Protein AF-A0A225VC18-F1 (afdb_monomer_lite)

Secondary structure (DSSP, 8-state):
--HHHHHHHS---TTS----SS-TTSPPPGGGS-GGG--HHHHHHHHHT-GGGGGTSTTS----PPPTT--HHHHHHHHHHHHHHHHTHHHHHHHHS-----HHHHHH-HHHHHHHHHHHHHHHHHHHHHHHHHHHHHHHHHH-

Organism: NCBI:txid4795

pLDDT: mean 78.12, std 17.64, range [40.78, 97.06]

Sequence (144 aa):
MTLEVLSRALPFRPEWIFPSHVPLVASPRSEQYCSHLITGQNVRDLMAALPWNVLTGANIPEPMSFEITVDGCLGFLIERYSAVVFQDLIAYWESTHRFPISPALIRSDPFLALFVVERKNRRSHAGARWKQILRLFLIAMREG

Structure (mmCIF, N/CA/C/O backbone):
data_AF-A0A225VC18-F1
#
_entry.id   AF-A0A225VC18-F1
#
loop_
_atom_site.group_PDB
_atom_site.id
_atom_site.type_symbol
_atom_site.label_atom_id
_atom_site.label_alt_id
_atom_site.label_comp_id
_atom_site.label_asym_id
_atom_site.label_entity_id
_atom_site.label_seq_id
_atom_site.pdbx_PDB_ins_code
_atom_site.Cartn_x
_atom_site.Cartn_y
_atom_site.Cartn_z
_atom_site.occupancy
_atom_site.B_iso_or_equiv
_atom_site.auth_seq_id
_atom_site.auth_comp_id
_atom_site.auth_asym_id
_atom_site.auth_atom_id
_atom_site.pdbx_PDB_model_num
ATOM 1 N N . MET A 1 1 ? 8.026 -9.725 25.361 1.00 40.97 1 MET A N 1
ATOM 2 C CA . MET A 1 1 ? 7.043 -10.824 25.305 1.00 40.97 1 MET A CA 1
ATOM 3 C C . MET A 1 1 ? 6.577 -10.911 23.863 1.00 40.97 1 MET A C 1
ATOM 5 O O . MET A 1 1 ? 5.859 -10.035 23.401 1.00 40.97 1 MET A O 1
ATOM 9 N N . THR A 1 2 ? 7.190 -11.804 23.097 1.00 47.00 2 THR A N 1
ATOM 10 C CA . THR A 1 2 ? 7.112 -11.854 21.633 1.00 47.00 2 THR A CA 1
ATOM 11 C C . THR A 1 2 ? 5.828 -12.549 21.179 1.00 47.00 2 THR A C 1
ATOM 13 O O . THR A 1 2 ? 5.343 -13.456 21.850 1.00 47.00 2 THR A O 1
ATOM 16 N N . LEU A 1 3 ? 5.294 -12.123 20.028 1.00 44.78 3 LEU A N 1
ATOM 17 C CA . LEU A 1 3 ? 4.114 -12.671 19.333 1.00 44.78 3 LEU A CA 1
ATOM 18 C C . LEU A 1 3 ? 4.035 -14.215 19.297 1.00 44.78 3 LEU A C 1
ATOM 20 O O . LEU A 1 3 ? 2.941 -14.762 19.208 1.00 44.78 3 LEU A O 1
ATOM 24 N N . GLU A 1 4 ? 5.168 -14.911 19.416 1.00 48.09 4 GLU A N 1
ATOM 25 C CA . GLU A 1 4 ? 5.269 -16.376 19.473 1.00 48.09 4 GLU A CA 1
ATOM 26 C C . GLU A 1 4 ? 4.543 -17.034 20.655 1.00 48.09 4 GLU A C 1
ATOM 28 O O . GLU A 1 4 ? 4.103 -18.175 20.544 1.00 48.09 4 GLU A O 1
ATOM 33 N N . VAL A 1 5 ? 4.411 -16.349 21.795 1.00 53.72 5 VAL A N 1
ATOM 34 C CA . VAL A 1 5 ? 3.699 -16.921 22.954 1.00 53.72 5 VAL A CA 1
ATOM 35 C C . VAL A 1 5 ? 2.191 -16.915 22.703 1.00 53.72 5 VAL A C 1
ATOM 37 O O . VAL A 1 5 ? 1.502 -17.893 22.984 1.00 53.72 5 VAL A O 1
ATOM 40 N N . LEU A 1 6 ? 1.684 -15.832 22.110 1.00 49.22 6 LEU A N 1
ATOM 41 C CA . LEU A 1 6 ? 0.267 -15.690 21.783 1.00 49.22 6 LEU A CA 1
ATOM 42 C C . LEU A 1 6 ? -0.132 -16.575 20.597 1.00 49.22 6 LEU A C 1
ATOM 44 O O . LEU A 1 6 ? -1.260 -17.060 20.578 1.00 49.22 6 LEU A O 1
ATOM 48 N N . SER A 1 7 ? 0.795 -16.854 19.666 1.00 54.16 7 SER A N 1
ATOM 49 C CA . SER A 1 7 ? 0.528 -17.686 18.485 1.00 54.16 7 SER A CA 1
ATOM 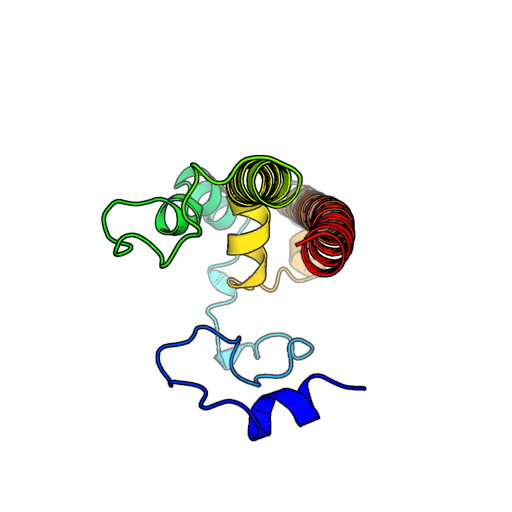50 C C . SER A 1 7 ? 0.221 -19.161 18.796 1.00 54.16 7 SER A C 1
ATOM 52 O O . SER A 1 7 ? -0.349 -19.865 17.970 1.00 54.16 7 SER A O 1
ATOM 54 N N . ARG A 1 8 ? 0.575 -19.639 19.995 1.00 54.88 8 ARG A N 1
ATOM 55 C CA . ARG A 1 8 ? 0.292 -21.013 20.450 1.00 54.88 8 ARG A CA 1
ATOM 56 C C . ARG A 1 8 ? -0.920 -21.122 21.370 1.00 54.88 8 ARG A C 1
ATOM 58 O O . ARG A 1 8 ? -1.470 -22.207 21.509 1.00 54.88 8 ARG A O 1
ATOM 65 N N . ALA A 1 9 ? -1.292 -20.027 22.029 1.00 57.34 9 ALA A N 1
ATOM 66 C CA . ALA A 1 9 ? -2.353 -20.019 23.034 1.00 57.34 9 ALA A CA 1
ATOM 67 C C . ALA A 1 9 ? -3.746 -19.769 22.437 1.00 57.34 9 ALA A C 1
ATOM 69 O O . ALA A 1 9 ? -4.746 -20.128 23.052 1.00 57.34 9 ALA A O 1
ATOM 70 N N . LEU A 1 10 ? -3.819 -19.153 21.254 1.00 54.12 10 LEU A N 1
ATOM 71 C CA . LEU A 1 10 ? -5.080 -18.870 20.575 1.00 54.12 10 LEU A CA 1
ATOM 72 C C . LEU A 1 10 ? -5.315 -19.880 19.440 1.00 54.12 10 LEU A C 1
ATOM 74 O O . LEU A 1 10 ? -4.363 -20.278 18.768 1.00 54.12 10 LEU A O 1
ATOM 78 N N . PRO A 1 11 ? -6.565 -20.305 19.193 1.00 53.06 11 PRO A N 1
ATOM 79 C CA . PRO A 1 11 ? -6.899 -21.160 18.064 1.00 53.06 11 PRO A CA 1
ATOM 80 C C . PRO A 1 11 ? -6.838 -20.332 16.774 1.00 53.06 11 PRO A C 1
ATOM 82 O O . PRO A 1 11 ? -7.840 -19.775 16.328 1.00 53.06 11 PRO A O 1
ATOM 85 N N . PHE A 1 12 ? -5.649 -20.211 16.182 1.00 54.22 12 PHE A N 1
ATOM 86 C CA . PHE A 1 12 ? -5.494 -19.562 14.881 1.00 54.22 12 PHE A CA 1
ATOM 87 C C . PHE A 1 12 ? -6.177 -20.418 13.829 1.00 54.22 12 PHE A C 1
ATOM 89 O O . PHE A 1 12 ? -5.752 -21.538 13.543 1.00 54.22 12 PHE A O 1
ATOM 96 N N . ARG A 1 13 ? -7.252 -19.887 13.252 1.00 45.75 13 ARG A N 1
ATOM 97 C CA . ARG A 1 13 ? -7.843 -20.498 12.073 1.00 45.75 13 ARG A CA 1
ATOM 98 C C . ARG A 1 13 ? -6.939 -20.234 10.869 1.00 45.75 13 ARG A C 1
ATOM 100 O O . ARG A 1 13 ? -6.435 -19.120 10.741 1.00 45.75 13 ARG A O 1
ATOM 107 N N . PRO A 1 14 ? -6.751 -21.207 9.967 1.00 45.94 14 PRO A N 1
ATOM 108 C CA . PRO A 1 14 ? -5.986 -21.007 8.737 1.00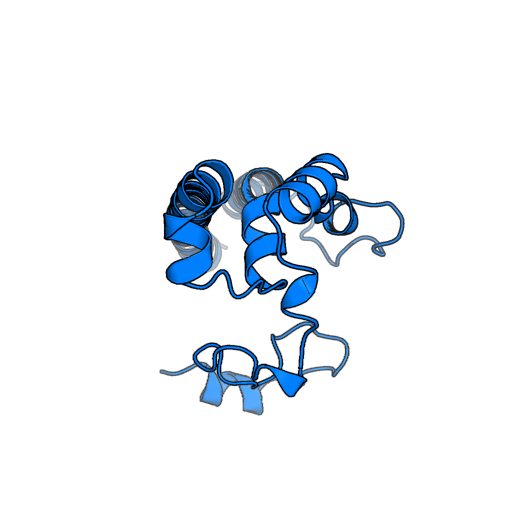 45.94 14 PRO A CA 1
ATOM 109 C C . PRO A 1 14 ? -6.604 -19.940 7.817 1.00 45.94 14 PRO A C 1
ATOM 111 O O . PRO A 1 14 ? -5.913 -19.409 6.955 1.00 45.94 14 PRO A O 1
ATOM 114 N N . GLU A 1 15 ? -7.879 -19.589 8.025 1.00 42.19 15 GLU A N 1
ATOM 115 C CA . GLU A 1 15 ? -8.540 -18.468 7.344 1.00 42.19 15 GLU A CA 1
ATOM 116 C C . GLU A 1 15 ? -8.093 -17.084 7.854 1.00 42.19 15 GLU A C 1
ATOM 118 O O . GLU A 1 15 ? -8.375 -16.068 7.220 1.00 42.19 15 GLU A O 1
ATOM 123 N N . TRP A 1 16 ? -7.427 -17.005 9.011 1.00 45.19 16 TRP A N 1
ATOM 124 C CA . TRP A 1 16 ? -6.938 -15.740 9.544 1.00 45.19 16 TRP A CA 1
ATOM 125 C C . TRP A 1 16 ? -5.686 -15.327 8.770 1.00 45.19 16 TRP A C 1
ATOM 127 O O . TRP A 1 16 ? -4.672 -16.023 8.793 1.00 45.19 16 TRP A O 1
ATOM 137 N N . ILE A 1 17 ? -5.746 -14.167 8.110 1.00 44.44 17 ILE A N 1
ATOM 138 C CA . ILE A 1 17 ? -4.621 -13.559 7.389 1.00 44.44 17 ILE A CA 1
ATOM 139 C C . ILE A 1 17 ? -3.614 -13.014 8.413 1.00 44.44 17 ILE A C 1
ATOM 141 O O . ILE A 1 17 ? -3.423 -11.811 8.574 1.00 44.44 17 ILE A O 1
ATOM 145 N N . PHE A 1 18 ? -2.957 -13.906 9.144 1.00 44.81 18 PHE A N 1
ATOM 146 C CA . PHE A 1 18 ? -1.647 -13.594 9.687 1.00 44.81 18 PHE A CA 1
ATOM 147 C C . PHE A 1 18 ? -0.663 -13.778 8.537 1.00 44.81 18 PHE A C 1
ATOM 149 O O . PHE A 1 18 ? -0.726 -14.809 7.862 1.00 44.81 18 PHE A O 1
ATOM 156 N N . PRO A 1 19 ? 0.225 -12.803 8.264 1.00 44.00 19 PRO A N 1
ATOM 157 C CA . PRO A 1 19 ? 1.255 -12.986 7.258 1.00 44.00 19 PRO A CA 1
ATOM 158 C C . PRO A 1 19 ? 1.989 -14.284 7.584 1.00 44.00 19 PRO A C 1
ATOM 160 O O . PRO A 1 19 ? 2.595 -14.405 8.650 1.00 44.00 19 PRO A O 1
ATOM 163 N N . SER A 1 20 ? 1.876 -15.273 6.696 1.00 40.78 20 SER A N 1
ATOM 164 C CA . SER A 1 20 ? 2.606 -16.533 6.795 1.00 40.78 20 SER A CA 1
ATOM 165 C C . SER A 1 20 ? 4.069 -16.239 7.126 1.00 40.78 20 SER A C 1
ATOM 167 O O . SER A 1 20 ? 4.629 -15.298 6.560 1.00 40.78 20 SER A O 1
ATOM 169 N N . HIS A 1 21 ? 4.667 -17.042 8.015 1.00 43.00 21 HIS A N 1
ATOM 170 C CA . HIS A 1 21 ? 6.053 -16.972 8.511 1.00 43.00 21 HIS A CA 1
ATOM 171 C C . HIS A 1 21 ? 7.143 -17.129 7.422 1.00 43.00 21 HIS A C 1
ATOM 173 O O . HIS A 1 21 ? 8.193 -17.724 7.651 1.00 43.00 21 HIS A O 1
ATOM 179 N N . VAL A 1 22 ? 6.953 -16.583 6.225 1.00 45.09 22 VAL A N 1
ATOM 180 C CA . VAL A 1 22 ? 8.073 -16.232 5.362 1.00 45.09 22 VAL A CA 1
ATOM 181 C C . VAL A 1 22 ? 8.776 -15.066 6.057 1.00 45.09 22 VAL A C 1
ATOM 183 O O . VAL A 1 22 ? 8.114 -14.077 6.385 1.00 45.09 22 VAL A O 1
ATOM 186 N N . PRO A 1 23 ? 10.089 -15.140 6.332 1.00 43.78 23 PRO A N 1
ATOM 187 C CA . PRO A 1 23 ? 10.787 -14.023 6.938 1.00 43.78 23 PRO A CA 1
ATOM 188 C C . PRO A 1 23 ? 10.556 -12.785 6.072 1.00 43.78 23 PRO A C 1
ATOM 190 O O . PRO A 1 23 ? 11.014 -12.730 4.932 1.00 43.78 23 PRO A O 1
ATOM 193 N N . LEU A 1 24 ? 9.899 -11.765 6.636 1.00 51.44 24 LEU A N 1
ATOM 194 C CA . LEU A 1 24 ? 9.673 -10.448 6.018 1.00 51.44 24 LEU A CA 1
ATOM 195 C C . LEU A 1 24 ? 10.985 -9.803 5.500 1.00 51.44 24 LEU A C 1
ATOM 197 O O . LEU A 1 24 ? 10.984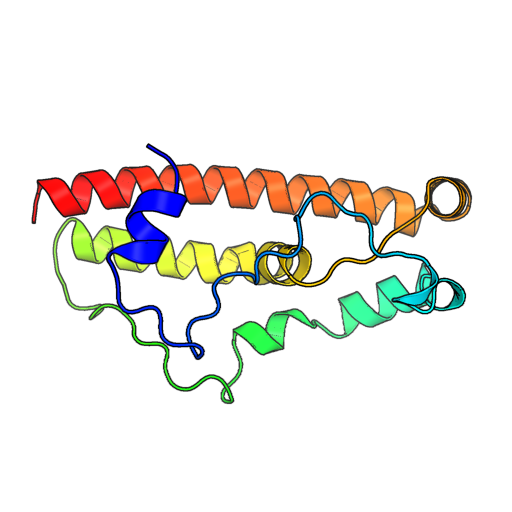 -8.821 4.755 1.00 51.44 24 LEU A O 1
ATOM 201 N N . VAL A 1 25 ? 12.121 -10.358 5.922 1.00 48.91 25 VAL A N 1
ATOM 202 C CA . VAL A 1 25 ? 13.490 -9.923 5.662 1.00 48.91 25 VAL A CA 1
ATOM 203 C C . VAL A 1 25 ? 14.058 -10.477 4.349 1.00 48.91 25 VAL A C 1
ATOM 205 O O . VAL A 1 25 ? 14.917 -9.828 3.756 1.00 48.91 25 VAL A O 1
ATOM 208 N N . ALA A 1 26 ? 13.579 -11.616 3.838 1.00 56.34 26 ALA A N 1
ATOM 209 C CA . ALA A 1 26 ? 14.109 -12.158 2.590 1.00 56.34 26 ALA A CA 1
ATOM 210 C C . ALA A 1 26 ? 13.546 -11.368 1.399 1.00 56.34 26 ALA A C 1
ATOM 212 O O . ALA A 1 26 ? 12.340 -11.351 1.153 1.00 56.34 26 ALA A O 1
ATOM 213 N N . SER A 1 27 ? 14.417 -10.683 0.651 1.00 59.22 27 SER A N 1
ATOM 214 C CA . SER A 1 27 ? 14.044 -10.236 -0.692 1.00 59.22 27 SER A CA 1
ATOM 215 C C . SER A 1 27 ? 13.606 -11.463 -1.500 1.00 59.22 27 SER A C 1
ATOM 217 O O . SER A 1 27 ? 14.290 -12.488 -1.410 1.00 59.22 27 SER A O 1
ATOM 219 N N . PRO A 1 28 ? 12.501 -11.380 -2.267 1.00 64.38 28 PRO A N 1
ATOM 220 C CA . PRO A 1 28 ? 12.090 -12.470 -3.139 1.00 64.38 28 PRO A CA 1
ATO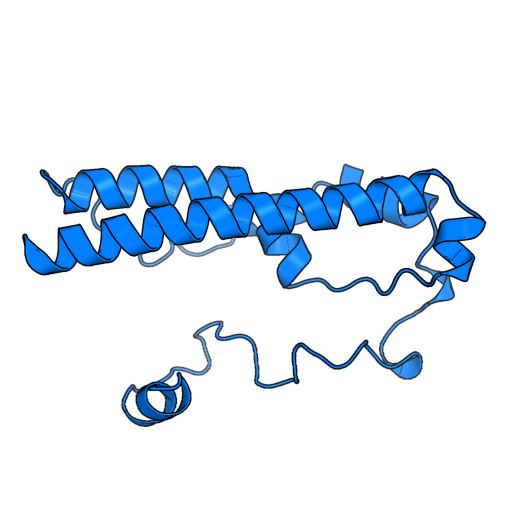M 221 C C . PRO A 1 28 ? 13.284 -12.907 -3.988 1.00 64.38 28 PRO A C 1
ATOM 223 O O . PRO A 1 28 ? 14.019 -12.055 -4.503 1.00 64.38 28 PRO A O 1
ATOM 226 N N . ARG A 1 29 ? 13.519 -14.215 -4.100 1.00 68.38 29 ARG A N 1
ATOM 227 C CA . ARG A 1 29 ? 14.563 -14.730 -4.996 1.00 68.38 29 ARG A CA 1
ATOM 228 C C . ARG A 1 29 ? 14.165 -14.405 -6.430 1.00 68.38 29 ARG A C 1
ATOM 230 O O . ARG A 1 29 ? 12.979 -14.407 -6.738 1.00 68.38 29 ARG A O 1
ATOM 237 N N . SER A 1 30 ? 15.128 -14.161 -7.314 1.00 67.56 30 SER A N 1
ATOM 238 C CA . SER A 1 30 ? 14.844 -13.838 -8.724 1.00 67.56 30 SER A CA 1
ATOM 239 C C . SER A 1 30 ? 14.045 -14.925 -9.456 1.00 67.56 30 SER A C 1
ATOM 241 O O . SER A 1 30 ? 13.401 -14.636 -10.451 1.00 67.56 30 SER A O 1
ATOM 243 N N . GLU A 1 31 ? 14.047 -16.157 -8.946 1.00 74.69 31 GLU A N 1
ATOM 244 C CA . GLU A 1 31 ? 13.236 -17.281 -9.439 1.00 74.69 31 GLU A CA 1
ATOM 245 C C . GLU A 1 31 ? 11.745 -17.168 -9.066 1.00 74.69 31 GLU A C 1
ATOM 247 O O . GLU A 1 31 ? 10.902 -17.820 -9.668 1.00 74.69 31 GLU A O 1
ATOM 252 N N . GLN A 1 32 ? 11.409 -16.349 -8.064 1.00 73.25 32 GLN A N 1
ATOM 253 C CA . GLN A 1 32 ? 10.054 -16.203 -7.517 1.00 73.25 32 GLN A CA 1
ATOM 254 C C . GLN A 1 32 ? 9.251 -15.085 -8.194 1.00 73.25 32 GLN A C 1
ATOM 256 O O . GLN A 1 32 ? 8.084 -14.890 -7.860 1.00 73.25 32 GLN A O 1
ATOM 261 N N . TYR A 1 33 ? 9.861 -14.313 -9.098 1.00 78.38 33 TYR A N 1
ATOM 262 C CA . TYR A 1 33 ? 9.190 -13.218 -9.793 1.00 78.38 33 TYR A CA 1
ATOM 263 C C . TYR A 1 33 ? 9.834 -12.916 -11.149 1.00 78.38 33 TYR A C 1
ATOM 265 O O . TYR A 1 33 ? 11.038 -13.059 -11.347 1.00 78.38 33 TYR A O 1
ATOM 273 N N . CYS A 1 34 ? 9.034 -12.416 -12.087 1.00 85.06 34 CYS A N 1
ATOM 274 C CA . CYS A 1 34 ? 9.517 -11.978 -13.392 1.00 85.06 34 CYS A CA 1
ATOM 275 C C . CYS A 1 34 ? 10.150 -10.582 -13.288 1.00 85.06 34 CYS A C 1
ATOM 277 O O . CYS A 1 34 ? 9.475 -9.569 -13.465 1.00 85.06 34 CYS A O 1
ATOM 279 N N . SER A 1 35 ? 11.453 -10.513 -13.004 1.00 83.75 35 SER A N 1
ATOM 280 C CA . SER A 1 35 ? 12.181 -9.243 -12.832 1.00 83.75 35 SER A CA 1
ATOM 281 C C . SER A 1 35 ? 12.096 -8.307 -14.042 1.00 83.75 35 SER A C 1
ATOM 283 O O . SER A 1 35 ? 12.016 -7.094 -13.868 1.00 83.75 35 SER A O 1
ATOM 285 N N . HIS A 1 36 ? 12.038 -8.859 -15.256 1.00 86.75 36 HIS A N 1
ATOM 286 C CA . HIS A 1 36 ? 11.904 -8.097 -16.500 1.00 86.75 36 HIS A CA 1
ATOM 287 C C . HIS A 1 36 ? 10.559 -7.358 -16.631 1.00 86.75 36 HIS A C 1
ATOM 289 O O . HIS A 1 36 ? 10.463 -6.421 -17.417 1.00 86.75 36 HIS A O 1
ATOM 295 N N . LEU A 1 37 ? 9.534 -7.742 -15.859 1.00 89.62 37 LEU A N 1
ATOM 296 C CA . LEU A 1 37 ? 8.250 -7.036 -15.817 1.00 89.62 37 LEU A CA 1
ATOM 297 C C . LEU A 1 37 ? 8.268 -5.829 -14.868 1.00 89.62 37 LEU A C 1
ATOM 299 O O . LEU A 1 37 ? 7.339 -5.025 -14.899 1.00 89.62 37 LEU A O 1
ATOM 303 N N . ILE A 1 38 ? 9.305 -5.670 -14.038 1.00 89.38 38 ILE A N 1
ATOM 304 C CA . ILE A 1 38 ? 9.438 -4.544 -13.105 1.00 89.38 38 ILE A CA 1
ATOM 305 C C . ILE A 1 38 ? 10.102 -3.370 -13.837 1.00 89.38 38 ILE A C 1
ATOM 307 O O . ILE A 1 38 ? 11.278 -3.066 -13.646 1.00 89.38 38 ILE A O 1
ATOM 311 N N . THR A 1 39 ? 9.328 -2.718 -14.702 1.00 93.38 39 THR A N 1
ATOM 312 C CA . THR A 1 39 ? 9.711 -1.494 -15.422 1.00 93.38 39 THR A CA 1
ATOM 313 C C . THR A 1 39 ? 8.952 -0.292 -14.860 1.00 93.38 39 THR A C 1
ATOM 315 O O . THR A 1 39 ? 7.895 -0.458 -14.248 1.00 93.38 39 THR A O 1
ATOM 318 N N . GLY A 1 40 ? 9.452 0.932 -15.064 1.00 94.12 40 GLY A N 1
ATOM 319 C CA . GLY A 1 40 ? 8.737 2.135 -14.626 1.00 94.12 40 GLY A CA 1
ATOM 320 C C . GLY A 1 40 ? 7.349 2.262 -15.237 1.00 94.12 40 GLY A C 1
ATOM 321 O O . GLY A 1 40 ? 6.410 2.610 -14.525 1.00 94.12 40 GLY A O 1
ATOM 322 N N . GLN A 1 41 ? 7.202 1.909 -16.518 1.00 95.88 41 GLN A N 1
ATOM 323 C CA . GLN A 1 41 ? 5.909 1.926 -17.199 1.00 95.88 41 GLN A CA 1
ATOM 324 C C . GLN A 1 41 ? 4.929 0.929 -16.570 1.00 95.88 41 GLN A C 1
ATOM 326 O O . GLN A 1 41 ? 3.850 1.330 -16.152 1.00 95.88 41 GLN A O 1
ATOM 331 N N . ASN A 1 42 ? 5.336 -0.329 -16.371 1.00 95.00 42 ASN A N 1
ATOM 332 C CA . ASN A 1 42 ? 4.461 -1.337 -15.769 1.00 95.00 42 ASN A CA 1
ATOM 333 C C . ASN A 1 42 ? 4.079 -0.986 -14.323 1.00 95.00 42 ASN A C 1
ATOM 335 O O . ASN A 1 42 ? 2.944 -1.213 -13.915 1.00 95.00 42 ASN A O 1
ATOM 339 N N . VAL A 1 43 ? 5.004 -0.418 -13.538 1.00 93.19 43 VAL A N 1
ATOM 340 C CA . VAL A 1 43 ? 4.694 0.053 -12.176 1.00 93.19 43 VAL A CA 1
ATOM 341 C C . VAL A 1 43 ? 3.717 1.228 -12.219 1.00 93.19 43 VAL A C 1
ATOM 343 O O . VAL A 1 43 ? 2.807 1.291 -11.396 1.00 93.19 43 VAL A O 1
ATOM 346 N N . ARG A 1 44 ? 3.864 2.148 -13.176 1.00 95.12 44 ARG A N 1
ATOM 347 C CA . ARG A 1 44 ? 2.931 3.264 -13.361 1.00 95.12 44 ARG A CA 1
ATOM 348 C C . ARG A 1 44 ? 1.535 2.770 -13.724 1.00 95.12 44 ARG A C 1
ATOM 350 O O . ARG A 1 44 ? 0.576 3.192 -13.086 1.00 95.12 44 ARG A O 1
ATOM 357 N N . ASP A 1 45 ? 1.442 1.861 -14.687 1.00 96.50 45 ASP A N 1
ATOM 358 C CA . ASP A 1 45 ? 0.174 1.284 -15.139 1.00 96.50 45 ASP A CA 1
ATOM 359 C C . ASP A 1 45 ? -0.503 0.500 -14.012 1.00 96.50 45 ASP A C 1
ATOM 361 O O . ASP A 1 45 ? -1.701 0.649 -13.775 1.00 96.50 45 ASP A O 1
ATOM 365 N N . LEU A 1 46 ? 0.281 -0.251 -13.232 1.00 92.81 46 LEU A N 1
ATOM 366 C CA . LEU A 1 46 ? -0.199 -0.928 -12.033 1.00 92.81 46 LEU A CA 1
ATOM 367 C C . LEU A 1 46 ? -0.781 0.058 -11.020 1.00 92.81 46 LEU A C 1
ATOM 369 O O . LEU A 1 46 ? -1.882 -0.165 -10.538 1.00 92.81 46 LEU A O 1
ATOM 373 N N . MET A 1 47 ? -0.082 1.147 -10.691 1.00 93.00 47 MET A N 1
ATOM 374 C CA . MET A 1 47 ? -0.595 2.134 -9.732 1.00 93.00 47 MET A CA 1
ATOM 375 C C . MET A 1 47 ? -1.833 2.870 -10.264 1.00 93.00 47 MET A C 1
ATOM 377 O O . MET A 1 47 ? -2.734 3.178 -9.486 1.00 93.00 47 MET A O 1
ATOM 381 N N . ALA A 1 48 ? -1.908 3.107 -11.577 1.00 95.75 48 ALA A N 1
ATOM 382 C CA . ALA A 1 48 ? -3.077 3.691 -12.233 1.00 95.75 48 ALA A CA 1
ATOM 383 C C . ALA A 1 48 ? -4.305 2.763 -12.203 1.00 95.75 48 ALA A C 1
ATOM 385 O O . ALA A 1 48 ? -5.432 3.249 -12.184 1.00 95.75 48 ALA A O 1
ATOM 386 N N . ALA A 1 49 ? -4.100 1.444 -12.130 1.00 95.50 49 ALA A N 1
ATOM 387 C CA . ALA A 1 49 ? -5.169 0.460 -11.968 1.00 95.50 49 ALA A CA 1
ATOM 388 C C . ALA A 1 49 ? -5.760 0.403 -10.543 1.00 95.50 49 ALA A C 1
ATOM 390 O O . ALA A 1 49 ? -6.690 -0.365 -10.305 1.00 95.50 49 ALA A O 1
ATOM 391 N N . LEU A 1 50 ? -5.248 1.206 -9.597 1.00 93.06 50 LEU A N 1
ATOM 392 C CA . LEU A 1 50 ? -5.738 1.308 -8.213 1.00 93.06 50 LEU A CA 1
ATOM 393 C C . LEU A 1 50 ? -5.861 -0.064 -7.508 1.00 93.06 50 LEU A C 1
ATOM 395 O O . LEU A 1 50 ? -6.926 -0.411 -6.992 1.00 93.06 50 LEU A O 1
ATOM 399 N N . PRO A 1 51 ? -4.788 -0.874 -7.453 1.00 89.50 51 PRO A N 1
ATOM 400 C CA . PRO A 1 51 ? -4.858 -2.275 -7.038 1.00 89.50 51 PRO A CA 1
ATOM 401 C C . PRO A 1 51 ? -5.258 -2.457 -5.569 1.00 89.50 51 PRO A C 1
ATOM 403 O O . PRO A 1 51 ? -5.741 -3.518 -5.184 1.00 89.50 51 PRO A O 1
ATOM 406 N N . TRP A 1 52 ? -5.118 -1.416 -4.745 1.00 90.06 52 TRP A N 1
ATOM 407 C CA . TRP A 1 52 ? -5.603 -1.398 -3.364 1.00 90.06 52 TRP A CA 1
ATOM 408 C C . TRP A 1 52 ? -7.131 -1.406 -3.246 1.00 90.06 52 TRP A C 1
ATOM 410 O O . TRP A 1 52 ? -7.629 -1.712 -2.170 1.00 90.06 52 TRP A O 1
ATOM 420 N N . ASN A 1 53 ? -7.891 -1.143 -4.315 1.00 88.12 53 ASN A N 1
ATOM 421 C CA . ASN A 1 53 ? -9.357 -1.229 -4.287 1.00 88.12 53 ASN A CA 1
ATOM 422 C C . ASN A 1 53 ? -9.864 -2.652 -4.002 1.00 88.12 53 ASN A C 1
ATOM 424 O O . ASN A 1 53 ? -10.991 -2.827 -3.546 1.00 88.12 53 ASN A O 1
ATOM 428 N N . VAL A 1 54 ? -9.028 -3.681 -4.200 1.00 83.62 54 VAL A N 1
ATOM 429 C CA . VAL A 1 54 ? -9.355 -5.050 -3.768 1.00 83.62 54 VAL A CA 1
ATOM 430 C C . VAL A 1 54 ? -9.590 -5.138 -2.257 1.00 83.62 54 VAL A C 1
ATOM 432 O O . VAL A 1 54 ? -10.297 -6.031 -1.813 1.00 83.62 54 VAL A O 1
ATOM 435 N N . LEU A 1 55 ? -9.035 -4.202 -1.478 1.00 79.56 55 LEU A N 1
ATOM 436 C CA . LEU A 1 55 ? -9.171 -4.123 -0.023 1.00 79.56 55 LEU A CA 1
ATOM 437 C C . LEU A 1 55 ? -10.471 -3.445 0.436 1.00 79.56 55 LEU A C 1
ATOM 439 O O . LEU A 1 55 ? -10.767 -3.463 1.626 1.00 79.56 55 LEU A O 1
ATOM 443 N N . THR A 1 56 ? -11.220 -2.823 -0.477 1.00 75.50 56 THR A N 1
ATOM 444 C CA . THR A 1 56 ? -12.456 -2.076 -0.177 1.00 75.50 56 THR A CA 1
ATOM 445 C C . THR A 1 56 ? -13.676 -2.581 -0.949 1.00 75.50 56 THR A C 1
ATOM 447 O O . THR A 1 56 ? -14.766 -2.037 -0.790 1.00 75.50 56 THR A O 1
ATOM 450 N N . GLY A 1 57 ? -13.513 -3.588 -1.811 1.00 63.97 57 GLY A N 1
ATOM 451 C CA . GLY A 1 57 ? -14.555 -4.039 -2.732 1.00 63.97 57 GLY A CA 1
ATOM 452 C C . GLY A 1 57 ? -15.617 -4.951 -2.110 1.00 63.97 57 GLY A C 1
ATOM 453 O O . GLY A 1 57 ? -15.355 -5.683 -1.160 1.00 63.97 57 GLY A O 1
ATOM 454 N N . ALA A 1 58 ? -16.788 -4.991 -2.757 1.00 54.72 58 ALA A N 1
ATOM 455 C CA . ALA A 1 58 ? -17.963 -5.817 -2.430 1.00 54.72 58 ALA A CA 1
ATOM 456 C C . ALA A 1 58 ? -17.725 -7.346 -2.377 1.00 54.72 58 ALA A C 1
ATOM 458 O O . ALA A 1 58 ? -18.637 -8.100 -2.052 1.00 54.72 58 ALA A O 1
ATOM 459 N N . ASN A 1 59 ? -16.515 -7.806 -2.711 1.00 56.44 59 ASN A N 1
ATOM 460 C CA . ASN A 1 59 ? -16.109 -9.213 -2.654 1.00 56.44 59 ASN A CA 1
ATOM 461 C C . ASN A 1 59 ? -15.455 -9.597 -1.318 1.00 56.44 59 ASN A C 1
ATOM 463 O O . ASN A 1 59 ? -15.124 -10.765 -1.123 1.00 56.44 59 ASN A O 1
ATOM 467 N N . ILE A 1 60 ? -15.229 -8.636 -0.417 1.00 56.19 60 ILE A N 1
ATOM 468 C CA . ILE A 1 60 ? -14.849 -8.928 0.963 1.00 56.19 60 ILE A CA 1
ATOM 469 C C . ILE A 1 60 ? -16.165 -9.114 1.728 1.00 56.19 60 ILE A C 1
ATOM 471 O O . ILE A 1 60 ? -16.938 -8.156 1.800 1.00 56.19 60 ILE A O 1
ATOM 475 N N . PRO A 1 61 ? -16.456 -10.320 2.261 1.00 58.00 61 PRO A N 1
ATOM 476 C CA . PRO A 1 61 ? -17.567 -10.499 3.192 1.00 58.00 61 PRO A CA 1
ATOM 477 C C . PRO A 1 61 ? -17.449 -9.435 4.271 1.00 58.00 61 PRO A C 1
ATOM 479 O O . PRO A 1 61 ? -16.321 -9.202 4.708 1.00 58.00 61 PRO A O 1
ATOM 482 N N . GLU A 1 62 ? -18.560 -8.802 4.661 1.00 57.88 62 GLU A N 1
ATOM 483 C CA . GLU A 1 62 ? -18.566 -7.759 5.690 1.00 57.88 62 GLU A CA 1
ATOM 484 C C . GLU A 1 62 ? -17.611 -8.178 6.815 1.00 57.88 62 GLU A C 1
ATOM 486 O O . GLU A 1 62 ? -17.840 -9.218 7.450 1.00 57.88 62 GLU A O 1
ATOM 491 N N . PRO A 1 63 ? -16.453 -7.493 6.951 1.00 57.56 63 PRO A N 1
ATOM 492 C CA . PRO A 1 63 ? -15.445 -7.926 7.894 1.00 57.56 63 PRO A CA 1
ATOM 493 C C . PRO A 1 63 ? -16.102 -7.996 9.257 1.00 57.56 63 PRO A C 1
ATOM 495 O O . PRO A 1 63 ? -16.951 -7.164 9.565 1.00 57.56 63 PRO A O 1
ATOM 498 N N . MET A 1 64 ? -15.701 -8.962 10.080 1.00 59.75 64 MET A N 1
ATOM 499 C CA . MET A 1 64 ? -16.110 -8.978 11.478 1.00 59.75 64 MET A CA 1
ATOM 500 C C . MET A 1 64 ? -15.625 -7.661 12.103 1.00 59.75 64 MET A C 1
ATOM 502 O O . MET A 1 64 ? -14.441 -7.503 12.402 1.00 59.75 64 MET A O 1
ATOM 506 N N . SER A 1 65 ? -16.516 -6.675 12.165 1.00 59.75 65 SER A N 1
ATOM 507 C CA . SER A 1 65 ? -16.227 -5.324 12.614 1.00 59.75 65 SER A CA 1
ATOM 508 C C . SER A 1 65 ? -16.758 -5.152 14.021 1.00 59.75 65 SER A C 1
ATOM 510 O O . SER A 1 65 ? -17.619 -5.898 14.490 1.00 59.75 65 SER A O 1
ATOM 512 N N . PHE A 1 66 ? -16.241 -4.148 14.712 1.00 62.16 66 PHE A N 1
ATOM 513 C CA . PHE A 1 66 ? -16.876 -3.712 15.940 1.00 62.16 66 PHE A CA 1
ATOM 514 C C . PHE A 1 66 ? -18.246 -3.107 15.622 1.00 62.16 66 PHE A C 1
ATOM 516 O O . PHE A 1 66 ? -18.445 -2.524 14.552 1.00 62.16 66 PHE A O 1
ATOM 523 N N . GLU A 1 67 ? -19.177 -3.234 16.561 1.00 65.69 67 GLU A N 1
ATOM 524 C CA . GLU A 1 67 ? -20.437 -2.506 16.517 1.00 65.69 67 GLU A CA 1
ATOM 525 C C . GLU A 1 67 ? -20.132 -1.004 16.624 1.00 65.69 67 GLU A C 1
ATOM 527 O O . GLU A 1 67 ? -19.496 -0.548 17.572 1.00 65.69 67 GLU A O 1
ATOM 532 N N . ILE A 1 68 ? -20.507 -0.231 15.605 1.00 60.94 68 ILE A N 1
ATOM 533 C CA . ILE A 1 68 ? -20.099 1.180 15.475 1.00 60.94 68 ILE A CA 1
ATOM 534 C C . ILE A 1 68 ? -20.922 2.081 16.417 1.00 60.94 68 ILE A C 1
ATOM 536 O O . ILE A 1 68 ? -20.556 3.223 16.667 1.00 60.94 68 ILE A O 1
ATOM 540 N N . THR A 1 69 ? -22.018 1.564 16.981 1.00 65.31 69 THR A N 1
ATOM 541 C CA . THR A 1 69 ? -22.909 2.272 17.914 1.00 65.31 69 THR A CA 1
ATOM 542 C C . THR A 1 69 ? -22.471 2.171 19.375 1.00 65.31 69 THR A C 1
ATOM 544 O O . THR A 1 69 ? -23.265 2.443 20.272 1.00 65.31 69 THR A O 1
ATOM 547 N N . VAL A 1 70 ? -21.224 1.774 19.644 1.00 68.56 70 VAL A N 1
ATOM 548 C CA . VAL A 1 70 ? -20.684 1.827 21.005 1.00 68.56 70 VAL A CA 1
ATOM 549 C C . VAL A 1 70 ? -20.299 3.269 21.325 1.00 68.56 70 VAL A C 1
ATOM 551 O O . VAL A 1 70 ? -19.462 3.843 20.640 1.00 68.56 70 VAL A O 1
ATOM 554 N N . ASP A 1 71 ? -20.873 3.853 22.373 1.00 76.00 71 ASP A N 1
ATOM 555 C CA . ASP A 1 71 ? -20.494 5.190 22.842 1.00 76.00 71 ASP A CA 1
ATOM 556 C C . ASP A 1 71 ? -19.143 5.195 23.592 1.00 76.00 71 ASP A C 1
ATOM 558 O O . ASP A 1 71 ? -18.558 4.163 23.933 1.00 76.00 71 ASP A O 1
ATOM 562 N N . GLY A 1 72 ? -18.622 6.391 23.873 1.00 83.12 72 GLY A N 1
ATOM 563 C CA . GLY A 1 72 ? -17.417 6.573 24.685 1.00 83.12 72 GLY A CA 1
ATOM 564 C C . GLY A 1 72 ? -16.114 6.225 23.956 1.00 83.12 72 GLY A C 1
ATOM 565 O O . GLY A 1 72 ? -15.981 6.388 22.741 1.00 83.12 72 GLY A O 1
ATOM 566 N N . CYS A 1 73 ? -15.103 5.786 24.709 1.00 85.00 73 CYS A N 1
ATOM 567 C CA . CYS A 1 73 ? -13.749 5.606 24.177 1.00 85.00 73 CYS A CA 1
ATOM 568 C C . CYS A 1 73 ? -13.630 4.475 23.147 1.00 85.00 73 CYS A C 1
ATOM 570 O O . CYS A 1 73 ? -12.786 4.567 22.251 1.00 85.00 73 CYS A O 1
ATOM 572 N N . LEU A 1 74 ? -14.484 3.444 23.223 1.00 83.44 74 LEU A N 1
ATOM 573 C CA . LEU A 1 74 ? -14.510 2.376 22.222 1.00 83.44 74 LEU A CA 1
ATOM 574 C C . LEU A 1 74 ? -15.101 2.869 20.892 1.00 83.44 74 LEU A C 1
ATOM 576 O O . LEU A 1 74 ? -14.499 2.624 19.850 1.00 83.44 74 LEU A O 1
ATOM 580 N N . GLY A 1 75 ? -16.190 3.645 20.917 1.00 85.50 75 GLY A N 1
ATOM 581 C CA . GLY A 1 75 ? -16.743 4.291 19.718 1.00 85.50 75 GLY A CA 1
ATOM 582 C C . GLY A 1 75 ? -15.741 5.190 19.011 1.00 85.50 75 GLY A C 1
ATOM 583 O O . GLY A 1 75 ? -15.482 5.040 17.816 1.00 85.50 75 GLY A O 1
ATOM 584 N N . PHE A 1 76 ? -15.087 6.064 19.781 1.00 87.19 76 PHE A N 1
ATOM 585 C CA . PHE A 1 76 ? -14.034 6.934 19.260 1.00 87.19 76 PHE A CA 1
ATOM 586 C C . PHE A 1 76 ? -12.880 6.133 18.639 1.00 87.19 76 PHE A C 1
ATOM 588 O O . PHE A 1 76 ? -12.373 6.480 17.572 1.00 87.19 76 PHE A O 1
ATOM 595 N N . LEU A 1 77 ? -12.462 5.029 19.267 1.00 88.62 77 LEU A N 1
ATOM 596 C CA . LEU A 1 77 ? -11.447 4.143 18.704 1.00 88.62 77 LEU A CA 1
ATOM 597 C C . LEU A 1 77 ? -11.892 3.534 17.367 1.00 88.62 77 LEU A C 1
ATOM 599 O O . LEU A 1 77 ? -11.091 3.521 16.432 1.00 88.62 77 LEU A O 1
ATOM 603 N N . ILE A 1 78 ? -13.129 3.042 17.270 1.00 85.75 78 ILE A N 1
ATOM 604 C CA . ILE A 1 78 ? -13.675 2.406 16.060 1.00 85.75 78 ILE A CA 1
ATOM 605 C C . ILE A 1 78 ? -13.713 3.399 14.898 1.00 85.75 78 ILE A C 1
ATOM 607 O O . ILE A 1 78 ? -13.261 3.075 13.795 1.00 85.75 78 ILE A O 1
ATOM 611 N N . GLU A 1 79 ? -14.176 4.625 15.144 1.00 86.50 79 GLU A N 1
ATOM 612 C CA . GLU A 1 79 ? -14.199 5.691 14.140 1.00 86.50 79 GLU A CA 1
ATOM 613 C C . GLU A 1 79 ? -12.780 6.001 13.635 1.00 86.50 79 GLU A C 1
ATOM 615 O O . GLU A 1 79 ? -12.506 5.997 12.430 1.00 86.50 79 GLU A O 1
ATOM 620 N N . ARG A 1 80 ? -11.832 6.205 14.561 1.00 89.69 80 ARG A N 1
ATOM 621 C CA . ARG A 1 80 ? -10.440 6.534 14.221 1.00 89.69 80 ARG A CA 1
ATOM 622 C C . ARG A 1 80 ? -9.736 5.381 13.514 1.00 89.69 80 ARG A C 1
ATOM 624 O O . ARG A 1 80 ? -8.988 5.626 12.568 1.00 89.69 80 ARG A O 1
ATOM 631 N N . TYR A 1 81 ? -9.974 4.143 13.940 1.00 86.94 81 TYR A N 1
ATOM 632 C CA . TYR A 1 81 ? -9.458 2.944 13.286 1.00 86.94 81 TYR A CA 1
ATOM 633 C C . TYR A 1 81 ? -9.954 2.861 11.840 1.00 86.94 81 TYR A C 1
ATOM 635 O O . TYR A 1 81 ? -9.138 2.740 10.927 1.00 86.94 81 TYR A O 1
ATOM 643 N N . SER A 1 82 ? -11.263 3.016 11.626 1.00 84.12 82 SER A N 1
ATOM 644 C CA . SER A 1 82 ? -11.891 2.943 10.301 1.00 84.12 82 SER A CA 1
ATOM 645 C C . SER A 1 82 ? -11.322 3.993 9.344 1.00 84.12 82 SER A C 1
ATOM 647 O O . SER A 1 82 ? -10.958 3.677 8.209 1.00 84.12 82 SER A O 1
ATOM 649 N N . ALA A 1 83 ? -11.142 5.226 9.828 1.00 87.12 83 ALA A N 1
ATOM 650 C CA . ALA A 1 83 ? -10.525 6.297 9.052 1.00 87.12 83 ALA A CA 1
ATOM 651 C C . ALA A 1 83 ? -9.074 5.976 8.655 1.00 87.12 83 ALA A C 1
ATOM 653 O O . ALA A 1 83 ? -8.681 6.216 7.514 1.00 87.12 83 ALA A O 1
ATOM 654 N N . VAL A 1 84 ? -8.274 5.415 9.571 1.00 86.62 84 VAL A N 1
ATOM 655 C CA . VAL A 1 84 ? -6.875 5.063 9.282 1.00 86.62 84 VAL A CA 1
ATOM 656 C C . VAL A 1 84 ? -6.778 3.901 8.295 1.00 86.62 84 VAL A C 1
ATOM 658 O O . VAL A 1 84 ? -5.969 3.977 7.373 1.00 86.62 84 VAL A O 1
ATOM 661 N N . VAL A 1 85 ? -7.616 2.868 8.430 1.00 83.19 85 VAL A N 1
ATOM 662 C CA . VAL A 1 85 ? -7.658 1.749 7.473 1.00 83.19 85 VAL A CA 1
ATOM 663 C C . VAL A 1 85 ? -7.914 2.264 6.058 1.00 83.19 85 VAL A C 1
ATOM 665 O O . VAL A 1 85 ? -7.185 1.894 5.140 1.00 83.19 85 VAL A O 1
ATOM 668 N N . PHE A 1 86 ? -8.884 3.167 5.890 1.00 84.00 86 PHE A N 1
ATOM 669 C CA . PHE A 1 86 ? -9.207 3.742 4.585 1.00 84.00 86 PHE A CA 1
ATOM 670 C C . PHE A 1 86 ? -8.118 4.698 4.065 1.00 84.00 86 PHE A C 1
ATOM 672 O O . PHE A 1 86 ? -7.773 4.684 2.885 1.00 84.00 86 PHE A O 1
ATOM 679 N N . GLN A 1 87 ? -7.530 5.513 4.943 1.00 88.81 87 GLN A N 1
ATOM 680 C CA . GLN A 1 87 ? -6.470 6.453 4.572 1.00 88.81 87 GLN A CA 1
ATOM 681 C C . GLN A 1 87 ? -5.185 5.743 4.111 1.00 88.81 87 GLN A C 1
ATOM 683 O O . GLN A 1 87 ? -4.464 6.265 3.258 1.00 88.81 87 GLN A O 1
ATOM 688 N N . ASP A 1 88 ? -4.894 4.564 4.664 1.00 91.44 88 ASP A N 1
ATOM 689 C CA . ASP A 1 88 ? -3.635 3.842 4.465 1.00 91.44 88 ASP A CA 1
ATOM 690 C C . ASP A 1 88 ? -3.739 2.617 3.548 1.00 91.44 88 ASP A C 1
ATOM 692 O O . ASP A 1 88 ? -2.796 1.827 3.480 1.00 91.44 88 ASP A O 1
ATOM 696 N N . LEU A 1 89 ? -4.826 2.482 2.780 1.00 90.00 89 LEU A N 1
ATOM 697 C CA . LEU A 1 89 ? -5.057 1.351 1.867 1.00 90.00 89 LEU A CA 1
ATOM 698 C C . LEU A 1 89 ? -3.878 1.083 0.930 1.00 90.00 89 LEU A C 1
ATOM 700 O O . LEU A 1 89 ? -3.463 -0.064 0.767 1.00 90.00 89 LEU A O 1
ATOM 704 N N . ILE A 1 90 ? -3.297 2.142 0.357 1.00 92.75 90 ILE A N 1
ATOM 705 C CA . ILE A 1 90 ? -2.125 2.028 -0.518 1.00 92.75 90 ILE A CA 1
ATOM 706 C C . ILE A 1 90 ? -0.952 1.422 0.258 1.00 92.75 90 ILE A C 1
ATOM 708 O O . ILE A 1 90 ? -0.346 0.455 -0.192 1.00 92.75 90 ILE A O 1
ATOM 712 N N . ALA A 1 91 ? -0.650 1.955 1.445 1.00 92.00 91 ALA A N 1
ATOM 713 C CA . ALA A 1 91 ? 0.461 1.483 2.267 1.00 92.00 91 ALA A CA 1
ATOM 714 C C . ALA A 1 91 ? 0.247 0.035 2.743 1.00 92.00 91 ALA A C 1
ATOM 716 O O . ALA A 1 91 ? 1.204 -0.739 2.809 1.00 92.00 91 ALA A O 1
ATOM 717 N N . TYR A 1 92 ? -0.998 -0.337 3.051 1.00 87.81 92 TYR A N 1
ATOM 718 C CA . TYR A 1 92 ? -1.3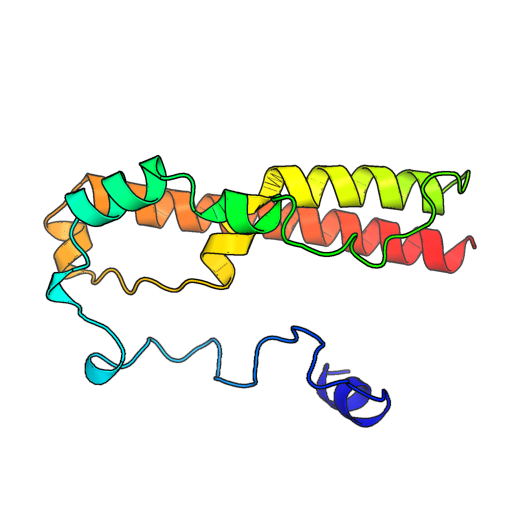67 -1.693 3.442 1.00 87.81 92 TYR A CA 1
ATOM 719 C C . TYR A 1 92 ? -1.206 -2.672 2.277 1.00 87.81 92 TYR A C 1
ATOM 721 O O . TYR A 1 92 ? -0.506 -3.677 2.420 1.00 87.81 92 TYR A O 1
ATOM 729 N N . TRP A 1 93 ? -1.744 -2.345 1.100 1.00 89.75 93 TRP A N 1
ATOM 730 C CA . TRP A 1 93 ? -1.556 -3.143 -0.111 1.00 89.75 93 TRP A CA 1
ATOM 731 C C . TRP A 1 93 ? -0.068 -3.291 -0.472 1.00 89.75 93 TRP A C 1
ATOM 733 O O . TRP A 1 93 ? 0.422 -4.393 -0.718 1.00 89.75 93 TRP A O 1
ATOM 743 N N . GLU A 1 94 ? 0.699 -2.201 -0.397 1.00 90.19 94 GLU A N 1
ATOM 744 C CA . GLU A 1 94 ? 2.148 -2.204 -0.613 1.00 90.19 94 GLU A CA 1
ATOM 745 C C . GLU A 1 94 ? 2.918 -3.023 0.436 1.00 90.19 94 GLU A C 1
ATOM 747 O O . GLU A 1 94 ? 4.059 -3.415 0.180 1.00 90.19 94 GLU A O 1
ATOM 752 N N . SER A 1 95 ? 2.362 -3.262 1.626 1.00 83.19 95 SER A N 1
ATOM 753 C CA . SER A 1 95 ? 3.011 -4.073 2.666 1.00 83.19 95 SER A CA 1
ATOM 754 C C . SER A 1 95 ? 2.896 -5.575 2.400 1.00 83.19 95 SER A C 1
ATOM 756 O O . SER A 1 95 ? 3.792 -6.330 2.779 1.00 83.19 95 SER A O 1
ATOM 758 N N . THR A 1 96 ? 1.839 -5.989 1.699 1.00 80.69 96 THR A N 1
ATOM 759 C CA . THR A 1 96 ? 1.558 -7.384 1.339 1.00 80.69 96 THR A CA 1
ATOM 760 C C . THR A 1 96 ? 2.075 -7.739 -0.057 1.00 80.69 96 THR A C 1
ATOM 762 O O . THR A 1 96 ? 2.421 -8.891 -0.304 1.00 80.69 96 THR A O 1
ATOM 765 N N . HIS A 1 97 ? 2.237 -6.750 -0.945 1.00 79.19 97 HIS A N 1
ATOM 766 C CA . HIS A 1 97 ? 2.705 -6.940 -2.321 1.00 79.19 97 HIS A CA 1
ATOM 767 C C . HIS A 1 97 ? 4.109 -6.346 -2.520 1.00 79.19 97 HIS A C 1
ATOM 769 O O . HIS A 1 97 ? 4.326 -5.130 -2.616 1.00 79.19 97 HIS A O 1
ATOM 775 N N . ARG A 1 98 ? 5.125 -7.215 -2.563 1.00 74.38 98 ARG A N 1
ATOM 776 C CA . ARG A 1 98 ? 6.533 -6.801 -2.646 1.00 74.38 98 ARG A CA 1
ATOM 777 C C . ARG A 1 98 ? 7.055 -6.819 -4.083 1.00 74.38 98 ARG A C 1
ATOM 779 O O . ARG A 1 98 ? 7.303 -7.879 -4.638 1.00 74.38 98 ARG A O 1
ATOM 786 N N . PHE A 1 99 ? 7.345 -5.635 -4.621 1.00 78.00 99 PHE A N 1
ATOM 787 C CA . PHE A 1 99 ? 8.119 -5.458 -5.858 1.00 78.00 99 PHE A CA 1
ATOM 788 C C . PHE A 1 99 ? 9.584 -5.138 -5.527 1.00 78.00 99 PHE A C 1
ATOM 790 O O . PHE A 1 99 ? 9.853 -4.066 -4.969 1.00 78.00 99 PHE A O 1
ATOM 797 N N . PRO A 1 100 ? 10.541 -6.036 -5.807 1.00 84.44 100 PRO A N 1
ATOM 798 C CA . PRO A 1 100 ? 11.960 -5.740 -5.649 1.00 84.44 100 PRO A CA 1
ATOM 799 C C . PRO A 1 100 ? 12.442 -4.818 -6.781 1.00 84.44 100 PRO A C 1
ATOM 801 O O . PRO A 1 100 ? 12.773 -5.262 -7.875 1.00 84.44 100 PRO A O 1
ATOM 804 N N . ILE A 1 101 ? 12.496 -3.514 -6.505 1.00 89.31 101 ILE A N 1
ATOM 805 C CA . ILE A 1 101 ? 13.088 -2.520 -7.410 1.00 89.31 101 ILE A CA 1
ATOM 806 C C . ILE A 1 101 ? 14.589 -2.441 -7.106 1.00 89.31 101 ILE A C 1
ATOM 808 O O . ILE A 1 101 ? 14.990 -2.036 -6.012 1.00 89.31 101 ILE A O 1
ATOM 812 N N . SER A 1 102 ? 15.422 -2.874 -8.054 1.00 89.19 102 SER A N 1
ATOM 813 C CA . SER A 1 102 ? 16.875 -2.943 -7.868 1.00 89.19 102 SER A CA 1
ATOM 814 C C . SER A 1 102 ? 17.531 -1.551 -7.886 1.00 89.19 102 SER A C 1
ATOM 816 O O . SER A 1 102 ? 17.015 -0.631 -8.523 1.00 89.19 102 SER A O 1
ATOM 818 N N . PRO A 1 103 ? 18.714 -1.371 -7.266 1.00 92.31 103 PRO A N 1
ATOM 819 C CA . PRO A 1 103 ? 19.460 -0.113 -7.363 1.00 92.31 103 PRO A CA 1
ATOM 820 C C . PRO A 1 103 ? 19.809 0.288 -8.802 1.00 92.31 103 PRO A C 1
ATOM 822 O O . PRO A 1 103 ? 19.909 1.474 -9.102 1.00 92.31 103 PRO A O 1
ATOM 825 N N . ALA A 1 104 ? 19.989 -0.685 -9.702 1.00 92.25 104 ALA A N 1
ATOM 826 C CA . ALA A 1 104 ? 20.201 -0.409 -11.119 1.00 92.25 104 ALA A CA 1
ATOM 827 C C . ALA A 1 104 ? 18.961 0.244 -11.749 1.00 92.25 104 ALA A C 1
ATOM 829 O O . ALA A 1 104 ? 19.105 1.286 -12.379 1.00 92.25 104 ALA A O 1
ATOM 830 N N . LEU A 1 105 ? 17.766 -0.300 -11.482 1.00 93.25 105 LEU A N 1
ATOM 831 C CA . LEU A 1 105 ? 16.493 0.256 -11.955 1.00 93.25 105 LEU A CA 1
ATOM 832 C C . LEU A 1 105 ? 16.225 1.660 -11.396 1.00 93.25 105 LEU A C 1
ATOM 834 O O . LEU A 1 105 ? 15.803 2.545 -12.131 1.00 93.25 105 LEU A O 1
ATOM 838 N N . ILE A 1 106 ? 16.529 1.884 -10.113 1.00 95.38 106 ILE A N 1
ATOM 839 C CA . ILE A 1 106 ? 16.408 3.208 -9.476 1.00 95.38 106 ILE A CA 1
ATOM 840 C C . ILE A 1 106 ? 17.315 4.238 -10.163 1.00 95.38 106 ILE A C 1
ATOM 842 O O . ILE A 1 106 ? 16.919 5.385 -10.333 1.00 95.38 106 ILE A O 1
ATOM 846 N N . ARG A 1 107 ? 18.537 3.849 -10.552 1.00 96.44 107 ARG A N 1
ATOM 847 C CA . ARG A 1 107 ? 19.465 4.756 -11.247 1.00 96.44 107 ARG A CA 1
ATOM 848 C C . ARG A 1 107 ? 19.056 5.027 -12.693 1.00 96.44 107 ARG A C 1
ATOM 850 O O . ARG A 1 107 ? 19.355 6.104 -13.193 1.00 96.44 107 ARG A O 1
ATOM 857 N N . SER A 1 108 ? 18.423 4.064 -13.360 1.00 95.50 108 SER A N 1
ATOM 858 C CA . SER A 1 108 ? 18.028 4.198 -14.765 1.00 95.50 108 SER A CA 1
ATOM 859 C C . SER A 1 108 ? 16.686 4.900 -14.971 1.00 95.50 108 SER A C 1
ATOM 861 O O . SER A 1 108 ? 16.454 5.419 -16.056 1.00 95.50 108 SER A O 1
ATOM 863 N N . ASP A 1 109 ? 15.798 4.896 -13.973 1.00 96.69 109 ASP A N 1
ATOM 864 C CA . ASP A 1 109 ? 14.425 5.387 -14.111 1.00 96.69 109 ASP A CA 1
ATOM 865 C C . ASP A 1 109 ? 14.046 6.362 -12.971 1.00 96.69 109 ASP A C 1
ATOM 867 O O . ASP A 1 109 ? 13.841 5.936 -11.825 1.00 96.69 109 ASP A O 1
ATOM 871 N N . PRO A 1 110 ? 13.903 7.673 -13.265 1.00 96.44 110 PRO A N 1
ATOM 872 C CA . PRO A 1 110 ? 13.525 8.683 -12.276 1.00 96.44 110 PRO A CA 1
ATOM 873 C C . PRO A 1 110 ? 12.171 8.434 -11.601 1.00 96.44 110 PRO A C 1
ATOM 875 O O . PRO A 1 110 ? 11.995 8.771 -10.429 1.00 96.44 110 PRO A O 1
ATOM 878 N N . PHE A 1 111 ? 11.211 7.832 -12.311 1.00 96.44 111 PHE A N 1
ATOM 879 C CA . PHE A 1 111 ? 9.904 7.514 -11.741 1.00 96.44 111 PHE A CA 1
ATOM 880 C C . PHE A 1 111 ? 10.031 6.418 -10.681 1.00 96.44 111 PHE A C 1
ATOM 882 O O . PHE A 1 111 ? 9.477 6.557 -9.591 1.00 96.44 111 PHE A O 1
ATOM 889 N N . LEU A 1 112 ? 10.813 5.366 -10.947 1.00 95.81 112 LEU A N 1
ATOM 890 C CA . LEU A 1 112 ? 11.062 4.313 -9.957 1.00 95.81 112 LEU A CA 1
ATOM 891 C C . LEU A 1 112 ? 11.824 4.838 -8.733 1.00 95.81 112 LEU A C 1
ATOM 893 O O . LEU A 1 112 ? 11.549 4.404 -7.610 1.00 95.81 112 LEU A O 1
ATOM 897 N N . ALA A 1 113 ? 12.742 5.791 -8.922 1.00 96.62 113 ALA A N 1
ATOM 898 C CA . ALA A 1 113 ? 13.431 6.450 -7.816 1.00 96.62 113 ALA A CA 1
ATOM 899 C C . ALA A 1 113 ? 12.457 7.198 -6.892 1.00 96.62 113 ALA A C 1
ATOM 901 O O . ALA A 1 113 ? 12.481 6.983 -5.675 1.00 96.62 113 ALA A O 1
ATOM 902 N N . LEU A 1 114 ? 11.565 8.014 -7.464 1.00 97.06 114 LEU A N 1
ATOM 903 C CA . LEU A 1 114 ? 10.525 8.719 -6.714 1.00 97.06 114 LEU A CA 1
ATOM 904 C C . LEU A 1 114 ? 9.574 7.732 -6.026 1.00 97.06 114 LEU A C 1
ATOM 906 O O . LEU A 1 114 ? 9.346 7.828 -4.820 1.00 97.06 114 LEU A O 1
ATOM 910 N N . PHE A 1 115 ? 9.093 6.731 -6.763 1.00 94.75 115 PHE A N 1
ATOM 911 C CA . PHE A 1 115 ? 8.153 5.732 -6.266 1.00 94.75 115 PHE A CA 1
ATOM 912 C C . PHE A 1 115 ? 8.664 5.014 -5.006 1.00 94.75 115 PHE A C 1
ATOM 914 O O . PHE A 1 115 ? 7.927 4.857 -4.031 1.00 94.75 115 PHE A O 1
ATOM 921 N N . VAL A 1 116 ? 9.941 4.607 -4.980 1.00 93.69 116 VAL A N 1
ATOM 922 C CA . VAL A 1 116 ? 10.543 3.946 -3.809 1.00 93.69 116 VAL A CA 1
ATOM 923 C C . VAL A 1 116 ? 10.579 4.872 -2.589 1.00 93.69 116 VAL A C 1
ATOM 925 O O . VAL A 1 116 ? 10.355 4.407 -1.466 1.00 93.69 116 VAL A O 1
ATOM 928 N N . VAL A 1 117 ? 10.861 6.163 -2.781 1.00 95.44 117 VAL A N 1
ATOM 929 C CA . VAL A 1 117 ? 10.860 7.160 -1.698 1.00 95.44 117 VAL A CA 1
ATOM 930 C C . VAL A 1 117 ? 9.445 7.367 -1.171 1.00 95.44 117 VAL A C 1
ATOM 932 O O . VAL A 1 117 ? 9.218 7.256 0.034 1.00 95.44 117 VAL A O 1
ATOM 935 N N . GLU A 1 118 ? 8.477 7.585 -2.055 1.00 95.12 118 GLU A N 1
ATOM 936 C CA . GLU A 1 118 ? 7.090 7.788 -1.650 1.00 95.12 118 GLU A CA 1
ATOM 937 C C . GLU A 1 118 ? 6.511 6.564 -0.938 1.00 95.12 118 GLU A C 1
ATOM 939 O O . GLU A 1 118 ? 5.859 6.711 0.092 1.00 95.12 118 GLU A O 1
ATOM 944 N N . ARG A 1 119 ? 6.811 5.348 -1.411 1.00 92.94 119 ARG A N 1
ATOM 945 C CA . ARG A 1 119 ? 6.416 4.102 -0.741 1.00 92.94 119 ARG A CA 1
ATOM 946 C C . ARG A 1 119 ? 6.990 4.010 0.673 1.00 92.94 119 ARG A C 1
ATOM 948 O O . ARG A 1 119 ? 6.292 3.614 1.608 1.00 92.94 119 ARG A O 1
ATOM 955 N N . LYS A 1 120 ? 8.258 4.396 0.868 1.00 92.44 120 LYS A N 1
ATOM 956 C CA . LYS A 1 120 ? 8.864 4.466 2.211 1.00 92.44 120 LYS A CA 1
ATOM 957 C C . LYS A 1 120 ? 8.144 5.488 3.093 1.00 92.44 120 LYS A C 1
ATOM 959 O O . LYS A 1 120 ? 7.884 5.173 4.255 1.00 92.44 120 LYS A O 1
ATOM 964 N N . ASN A 1 121 ? 7.796 6.653 2.548 1.00 95.62 121 ASN A N 1
ATOM 965 C CA . ASN A 1 121 ? 7.078 7.705 3.268 1.00 95.62 121 ASN A CA 1
ATOM 966 C C . ASN A 1 121 ? 5.665 7.257 3.653 1.00 95.62 121 ASN A C 1
ATOM 968 O O . ASN A 1 121 ? 5.316 7.331 4.829 1.00 95.62 121 ASN A O 1
ATOM 972 N N . ARG A 1 122 ? 4.890 6.702 2.710 1.00 94.50 122 ARG A N 1
ATOM 973 C CA . ARG A 1 122 ? 3.558 6.124 2.958 1.00 94.50 122 ARG A CA 1
ATOM 974 C C . ARG A 1 122 ? 3.603 5.106 4.092 1.00 94.50 122 ARG A C 1
ATOM 976 O O . ARG A 1 122 ? 2.875 5.248 5.068 1.00 94.50 122 ARG A O 1
ATOM 983 N N . ARG A 1 123 ? 4.532 4.146 4.028 1.00 92.56 123 ARG A N 1
ATOM 984 C CA . ARG A 1 123 ? 4.730 3.146 5.088 1.00 92.56 123 ARG A CA 1
ATOM 985 C C . ARG A 1 123 ? 5.105 3.773 6.436 1.00 92.56 123 ARG A C 1
ATOM 987 O O . ARG A 1 123 ? 4.618 3.323 7.468 1.00 92.56 123 ARG A O 1
ATOM 994 N N . SER A 1 124 ? 5.976 4.783 6.444 1.00 93.44 124 SER A N 1
ATOM 995 C CA . SER A 1 124 ? 6.374 5.491 7.669 1.00 93.44 124 SER A CA 1
ATOM 996 C C . SER A 1 124 ? 5.184 6.210 8.313 1.00 93.44 124 SER A C 1
ATOM 998 O O . SER A 1 124 ? 4.933 6.048 9.508 1.00 93.44 124 SER A O 1
ATOM 1000 N N . HIS A 1 125 ? 4.405 6.942 7.514 1.00 94.56 125 HIS A N 1
ATOM 1001 C CA . HIS A 1 125 ? 3.214 7.651 7.975 1.00 94.56 125 HIS A CA 1
ATOM 1002 C C . HIS A 1 125 ? 2.120 6.698 8.459 1.00 94.56 125 HIS A C 1
ATOM 1004 O O . HIS A 1 125 ? 1.573 6.922 9.539 1.00 94.56 125 HIS A O 1
ATOM 1010 N N . ALA A 1 126 ? 1.863 5.613 7.725 1.00 92.75 126 ALA A N 1
ATOM 1011 C CA . ALA A 1 126 ? 0.933 4.571 8.145 1.00 92.75 126 ALA A CA 1
ATOM 1012 C C . ALA A 1 126 ? 1.371 3.951 9.479 1.00 92.75 126 ALA A C 1
ATOM 1014 O O . ALA A 1 126 ? 0.590 3.865 10.421 1.00 92.75 126 ALA A O 1
ATOM 1015 N N . GLY A 1 127 ? 2.661 3.628 9.626 1.00 91.19 127 GLY A N 1
ATOM 1016 C CA . GLY A 1 127 ? 3.213 3.133 10.888 1.00 91.19 127 GLY A CA 1
ATOM 1017 C C . GLY A 1 127 ? 3.074 4.127 12.048 1.00 91.19 127 GLY A C 1
ATOM 1018 O O . GLY A 1 127 ? 2.806 3.721 13.179 1.00 91.19 127 GLY A O 1
ATOM 1019 N N . ALA A 1 128 ? 3.228 5.429 11.795 1.00 93.69 128 ALA A N 1
ATOM 1020 C CA . ALA A 1 128 ? 3.016 6.465 12.803 1.00 93.69 128 ALA A CA 1
ATOM 1021 C C . ALA A 1 128 ? 1.542 6.557 13.236 1.00 93.69 128 ALA A C 1
ATOM 1023 O O . ALA A 1 128 ? 1.272 6.591 14.438 1.00 93.69 128 ALA A O 1
ATOM 1024 N N . ARG A 1 129 ? 0.598 6.523 12.286 1.00 92.31 129 ARG A N 1
ATOM 1025 C CA . ARG A 1 129 ? -0.846 6.470 12.571 1.00 92.31 129 ARG A CA 1
ATOM 1026 C C . ARG A 1 129 ? -1.225 5.202 13.335 1.00 92.31 129 ARG A C 1
ATOM 1028 O O . ARG A 1 129 ? -1.922 5.288 14.341 1.00 92.31 129 ARG A O 1
ATOM 1035 N N . TRP A 1 130 ? -0.672 4.048 12.969 1.00 90.12 130 TRP A N 1
ATOM 1036 C CA . TRP A 1 130 ? -0.884 2.794 13.702 1.00 90.12 130 TRP A CA 1
ATOM 1037 C C . TRP A 1 130 ? -0.409 2.839 15.146 1.00 90.12 130 TRP A C 1
ATOM 1039 O O . TRP A 1 130 ? -1.103 2.355 16.035 1.00 90.12 130 TRP A O 1
ATOM 1049 N N . LYS A 1 131 ? 0.713 3.504 15.432 1.00 91.31 131 LYS A N 1
ATOM 1050 C CA . LYS A 1 131 ? 1.135 3.731 16.822 1.00 91.31 131 LYS A CA 1
ATOM 1051 C C . LYS A 1 131 ? 0.142 4.591 17.607 1.00 91.31 131 LYS A C 1
ATOM 1053 O O . LYS A 1 131 ? 0.011 4.384 18.809 1.00 91.31 131 LYS A O 1
ATOM 1058 N N . GLN A 1 132 ? -0.533 5.547 16.967 1.00 92.31 132 GLN A N 1
ATOM 1059 C CA . GLN A 1 132 ? -1.577 6.346 17.620 1.00 92.31 132 GLN A CA 1
ATOM 1060 C C . GLN A 1 132 ? -2.818 5.496 17.911 1.00 92.31 132 GLN A C 1
ATOM 1062 O O . GLN A 1 132 ? -3.312 5.520 19.033 1.00 92.31 132 GLN A O 1
ATOM 1067 N N . ILE A 1 133 ? -3.256 4.684 16.946 1.00 91.00 133 ILE A N 1
ATOM 1068 C CA . ILE A 1 133 ? -4.379 3.752 17.119 1.00 91.00 133 ILE A CA 1
ATOM 1069 C 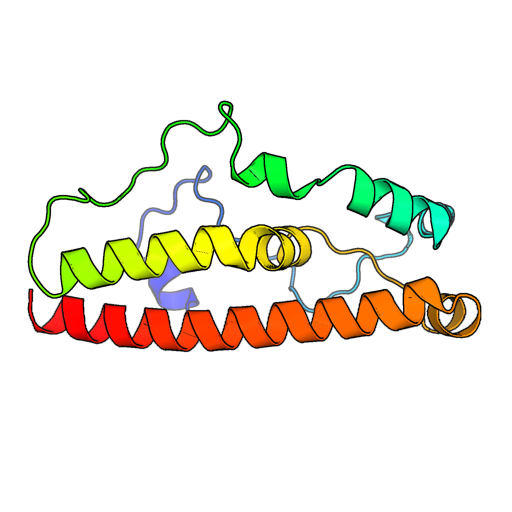C . ILE A 1 133 ? -4.104 2.741 18.234 1.00 91.00 133 ILE A C 1
ATOM 1071 O O . ILE A 1 133 ? -4.953 2.544 19.092 1.00 91.00 133 ILE A O 1
ATOM 1075 N N . LEU A 1 134 ? -2.900 2.166 18.300 1.00 90.25 134 LEU A N 1
ATOM 1076 C CA . LEU A 1 134 ? -2.523 1.245 19.379 1.00 90.25 134 LEU A CA 1
ATOM 1077 C C . LEU A 1 134 ? -2.589 1.901 20.766 1.00 90.25 134 LEU A C 1
ATOM 1079 O O . LEU A 1 134 ? -2.969 1.250 21.733 1.00 90.25 134 LEU A O 1
ATOM 1083 N N . ARG A 1 135 ? -2.246 3.191 20.880 1.00 90.62 135 ARG A N 1
ATOM 1084 C CA . ARG A 1 135 ? -2.401 3.928 22.145 1.00 90.62 135 ARG A CA 1
ATOM 1085 C C . ARG A 1 135 ? -3.870 4.092 22.520 1.00 90.62 135 ARG A C 1
ATOM 1087 O O . ARG A 1 135 ? -4.208 3.860 23.673 1.00 90.62 135 ARG A O 1
ATOM 1094 N N . LEU A 1 136 ? -4.723 4.455 21.560 1.00 89.62 136 LEU A N 1
ATOM 1095 C CA . LEU A 1 136 ? -6.169 4.559 21.782 1.00 89.62 136 LEU A CA 1
ATOM 1096 C C . LEU A 1 136 ? -6.775 3.206 22.164 1.00 89.62 136 LEU A C 1
ATOM 1098 O O . LEU A 1 136 ? -7.586 3.148 23.079 1.00 89.62 136 LEU A O 1
ATOM 1102 N N . PHE A 1 137 ? -6.321 2.122 21.531 1.00 86.94 137 PHE A N 1
ATOM 1103 C CA . PHE A 1 137 ? -6.737 0.762 21.863 1.00 86.94 137 PHE A CA 1
ATOM 1104 C C . PHE A 1 137 ? -6.441 0.429 23.329 1.00 86.94 137 PHE A C 1
ATOM 1106 O O . PHE A 1 137 ? -7.322 -0.027 24.046 1.00 86.94 137 PHE A O 1
ATOM 1113 N N . LEU A 1 138 ? -5.229 0.721 23.813 1.00 89.69 138 LEU A N 1
ATOM 1114 C CA . LEU A 1 138 ? -4.868 0.489 25.216 1.00 89.69 138 LEU A CA 1
ATOM 1115 C C . LEU A 1 138 ? -5.697 1.323 26.205 1.00 89.69 138 LEU A C 1
ATOM 1117 O O . LEU A 1 138 ? -5.975 0.845 27.300 1.00 89.69 138 LEU A O 1
ATOM 1121 N N . ILE A 1 139 ? -6.072 2.553 25.837 1.00 88.50 139 ILE A N 1
ATOM 1122 C CA . ILE A 1 139 ? -6.938 3.409 26.662 1.00 88.50 139 ILE A CA 1
ATOM 1123 C C . ILE A 1 139 ? -8.351 2.823 26.713 1.00 88.50 139 ILE A C 1
ATOM 1125 O O . ILE A 1 139 ? -8.860 2.575 27.801 1.00 88.50 139 ILE A O 1
ATOM 1129 N N . ALA A 1 140 ? -8.941 2.516 25.555 1.00 85.12 140 ALA A N 1
ATOM 1130 C CA . ALA A 1 140 ? -10.282 1.942 25.472 1.00 85.12 140 ALA A CA 1
ATOM 1131 C C . ALA A 1 140 ? -10.390 0.612 26.237 1.00 85.12 140 ALA A C 1
ATOM 1133 O O . ALA A 1 140 ? -11.352 0.408 26.962 1.00 85.12 140 ALA A O 1
ATOM 1134 N N . MET A 1 141 ? -9.370 -0.251 26.154 1.00 82.81 141 MET A N 1
ATOM 1135 C CA . MET A 1 141 ? -9.314 -1.518 26.901 1.00 82.81 141 MET A CA 1
ATOM 1136 C C . MET A 1 141 ? -9.136 -1.352 28.418 1.00 82.81 141 MET A C 1
ATOM 1138 O O . MET A 1 141 ? -9.314 -2.316 29.153 1.00 82.81 141 MET A O 1
ATOM 1142 N N . ARG A 1 142 ? -8.692 -0.181 28.890 1.00 82.94 142 ARG A N 1
ATOM 1143 C CA . ARG A 1 142 ? -8.563 0.119 30.323 1.00 82.94 142 ARG A CA 1
ATOM 1144 C C . ARG A 1 142 ? -9.847 0.715 30.897 1.00 82.94 142 ARG A C 1
ATOM 1146 O O . ARG A 1 142 ? -10.087 0.582 32.094 1.00 82.94 142 ARG A O 1
ATOM 1153 N N . GLU A 1 143 ? -10.578 1.458 30.077 1.00 80.38 143 GLU A N 1
ATOM 1154 C CA . GLU A 1 143 ? -11.749 2.238 30.485 1.00 80.38 143 GLU A CA 1
ATOM 1155 C C . GLU A 1 143 ? -13.081 1.521 30.222 1.00 80.38 143 GLU A C 1
ATOM 1157 O O . GLU A 1 143 ? -14.082 1.904 30.827 1.00 80.38 143 GLU A O 1
ATOM 1162 N N . GLY A 1 144 ? -13.094 0.511 29.345 1.00 64.19 144 GLY A N 1
ATOM 1163 C CA . GLY A 1 144 ? -14.193 -0.448 29.174 1.00 64.19 144 GLY A CA 1
ATOM 1164 C C . GLY A 1 144 ? -14.028 -1.673 30.061 1.00 64.19 144 GLY A C 1
ATOM 1165 O O . GLY A 1 144 ? -15.071 -2.199 30.503 1.00 64.19 144 GLY A O 1
#

Radius of gyration: 18.53 Å; chains: 1; bounding box: 43×30×48 Å

Foldseek 3Di:
DDPVVVVVVDPDDPPDPDPPPPPLPDDDDCVRDPLVCPALVNVVVVVVVVVLCVVVDPPPDPPPAPDCPDDDLVNVLSVLVVVLCVVLSVLVVCSNDDDDQDPVNLVVDVSVVVVVVVSVVSVVVSVVSVVVSVVSVVVVVVVD